Protein AF-A0A518VBF8-F1 (afdb_monomer)

Sequence (154 aa):
MLTQLLTMSLLLQLYGGVIDTTLIAYSEKQAKSQEVHAATEKEHTYKRYDIPLSNDLQKYIYNQAEKYDLSYELMLAIAHTESTFRPDIVSYDGSSVGLFQINTRNTINWLGESVGLDKPNAKNPYHSAKMASWYVNYLKEKYLNEGYKKEAAY

InterPro domains:
  IPR008258 Transglycosylase SLT domain 1 [PF01464] (60-154)
  IPR023346 Lysozyme-like domain superfamily [SSF53955] (44-148)

Structure (mmCIF, N/CA/C/O backbone):
data_AF-A0A518VBF8-F1
#
_entry.id   AF-A0A518VBF8-F1
#
loop_
_atom_site.group_PDB
_atom_site.id
_atom_site.type_symbol
_atom_site.label_atom_id
_atom_site.label_alt_id
_atom_site.label_comp_id
_atom_site.label_asym_id
_atom_site.label_entity_id
_atom_site.label_seq_id
_atom_site.pdbx_PDB_ins_code
_atom_site.Cartn_x
_atom_site.Cartn_y
_atom_site.Cartn_z
_atom_site.occupancy
_atom_site.B_iso_or_equiv
_atom_site.auth_seq_id
_atom_site.auth_comp_id
_atom_site.auth_asym_id
_atom_site.auth_atom_id
_atom_site.pdbx_PDB_model_num
ATOM 1 N N . MET A 1 1 ? -1.246 -40.353 47.344 1.00 58.88 1 MET A N 1
ATOM 2 C CA . MET A 1 1 ? -0.995 -39.312 46.319 1.00 58.88 1 MET A CA 1
ATOM 3 C C . MET A 1 1 ? -0.955 -37.888 46.877 1.00 58.88 1 MET A C 1
ATOM 5 O O . MET A 1 1 ? -0.165 -37.111 46.364 1.00 58.88 1 MET A O 1
ATOM 9 N N . LEU A 1 2 ? -1.701 -37.532 47.937 1.00 44.19 2 LEU A N 1
ATOM 10 C CA . LEU A 1 2 ? -1.591 -36.193 48.553 1.00 44.19 2 LEU A CA 1
ATOM 11 C C . LEU A 1 2 ? -0.236 -35.915 49.236 1.00 44.19 2 LEU A C 1
ATOM 13 O O . LEU A 1 2 ? 0.214 -34.777 49.276 1.00 44.19 2 LEU A O 1
ATOM 17 N N . THR A 1 3 ? 0.451 -36.945 49.725 1.00 38.53 3 THR A N 1
ATOM 18 C CA . THR A 1 3 ? 1.763 -36.815 50.377 1.00 38.53 3 THR A CA 1
ATOM 19 C C . THR A 1 3 ? 2.888 -36.426 49.416 1.00 38.53 3 THR A C 1
ATOM 21 O O . THR A 1 3 ? 3.832 -35.770 49.833 1.00 38.53 3 THR A O 1
ATOM 24 N N . GLN A 1 4 ? 2.769 -36.752 48.126 1.00 47.97 4 GLN A N 1
ATOM 25 C CA . GLN A 1 4 ? 3.812 -36.500 47.123 1.00 47.97 4 GLN A CA 1
ATOM 26 C C . GLN A 1 4 ? 3.782 -35.055 46.584 1.00 47.97 4 GLN A C 1
ATOM 28 O O . GLN A 1 4 ? 4.822 -34.485 46.256 1.00 47.97 4 GLN A O 1
ATOM 33 N N . LEU A 1 5 ? 2.597 -34.433 46.566 1.00 46.31 5 LEU A N 1
ATOM 34 C CA . LEU A 1 5 ? 2.415 -33.013 46.239 1.00 46.31 5 LEU A CA 1
ATOM 35 C C . LEU A 1 5 ? 2.895 -32.093 47.374 1.00 46.31 5 LEU A C 1
ATOM 37 O O . LEU A 1 5 ? 3.534 -31.076 47.112 1.00 46.31 5 LEU A O 1
ATOM 41 N N . LEU A 1 6 ? 2.677 -32.485 48.633 1.00 43.91 6 LEU A N 1
ATOM 42 C CA . LEU A 1 6 ? 3.174 -31.741 49.796 1.00 43.91 6 LEU A CA 1
ATOM 43 C C . LEU A 1 6 ? 4.708 -31.785 49.913 1.00 43.91 6 LEU A C 1
ATOM 45 O O . LEU A 1 6 ? 5.319 -30.769 50.241 1.00 43.91 6 LEU A O 1
ATOM 49 N N . THR A 1 7 ? 5.354 -32.904 49.562 1.00 49.94 7 THR A N 1
ATOM 50 C CA . THR A 1 7 ? 6.828 -32.994 49.560 1.00 49.94 7 THR A CA 1
ATOM 51 C C . THR A 1 7 ? 7.484 -32.165 48.453 1.00 49.94 7 THR A C 1
ATOM 53 O O . THR A 1 7 ? 8.564 -31.621 48.664 1.00 49.94 7 THR A O 1
ATOM 56 N N . MET A 1 8 ? 6.833 -32.012 47.294 1.00 51.66 8 MET A N 1
ATOM 57 C CA . MET A 1 8 ? 7.333 -31.160 46.203 1.00 51.66 8 MET A CA 1
ATOM 58 C C . MET A 1 8 ? 7.205 -29.663 46.518 1.00 51.66 8 MET A C 1
ATOM 60 O O . MET A 1 8 ? 8.072 -28.883 46.133 1.00 51.66 8 MET A O 1
ATOM 64 N N . SER A 1 9 ? 6.177 -29.260 47.274 1.00 53.28 9 SER A N 1
ATOM 65 C CA . SER A 1 9 ? 6.017 -27.864 47.700 1.00 53.28 9 SER A CA 1
ATOM 66 C C . SER A 1 9 ? 7.028 -27.450 48.777 1.00 53.28 9 SER A C 1
ATOM 68 O O . SER A 1 9 ? 7.437 -26.292 48.810 1.00 53.28 9 SER A O 1
ATOM 70 N N . LEU A 1 10 ? 7.464 -28.384 49.631 1.00 43.38 10 LEU A N 1
ATOM 71 C CA . LEU A 1 10 ? 8.474 -28.120 50.663 1.00 43.38 10 LEU A CA 1
ATOM 72 C C . LEU A 1 10 ? 9.900 -28.081 50.081 1.00 43.38 10 LEU A C 1
ATOM 74 O O . LEU A 1 10 ? 10.731 -27.297 50.533 1.00 43.38 10 LEU A O 1
ATOM 78 N N . LEU A 1 11 ? 10.164 -28.867 49.028 1.00 49.16 11 LEU A N 1
ATOM 79 C CA . LEU A 1 11 ? 11.429 -28.819 48.285 1.00 49.16 11 LEU A CA 1
ATOM 80 C C . LEU A 1 11 ? 11.616 -27.493 47.533 1.00 49.16 11 LEU A C 1
ATOM 82 O O . LEU A 1 11 ? 12.739 -27.008 47.460 1.00 49.16 11 LEU A O 1
ATOM 86 N N . LEU A 1 12 ? 10.543 -26.856 47.050 1.00 49.62 12 LEU A N 1
ATOM 87 C CA . LEU A 1 12 ? 10.636 -25.543 46.395 1.00 49.62 12 LEU A CA 1
ATOM 88 C C . LEU A 1 12 ? 10.942 -24.393 47.372 1.00 49.62 12 LEU A C 1
ATOM 90 O O . LEU A 1 12 ? 11.607 -23.431 46.999 1.00 49.62 12 LEU A O 1
AT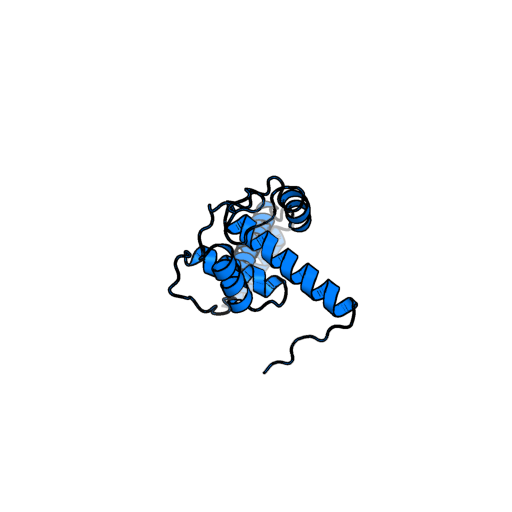OM 94 N N . GLN A 1 13 ? 10.496 -24.488 48.627 1.00 46.91 13 GLN A N 1
ATOM 95 C CA . GLN A 1 13 ? 10.684 -23.425 49.624 1.00 46.91 13 GLN A CA 1
ATOM 96 C C . GLN A 1 13 ? 12.090 -23.409 50.253 1.00 46.91 13 GLN A C 1
ATOM 98 O O . GLN A 1 13 ? 12.496 -22.388 50.804 1.00 46.91 13 GLN A O 1
ATOM 103 N N . LEU A 1 14 ? 12.867 -24.491 50.122 1.00 44.00 14 LEU A N 1
ATOM 104 C CA . LEU A 1 14 ? 14.258 -24.567 50.599 1.00 44.00 14 LEU A CA 1
ATOM 105 C C . LEU A 1 14 ? 15.295 -24.042 49.584 1.00 44.00 14 LEU A C 1
ATOM 107 O O . LEU A 1 14 ? 16.442 -23.813 49.956 1.00 44.00 14 LEU A O 1
ATOM 111 N N . TYR A 1 15 ? 14.891 -23.767 48.338 1.00 52.22 15 TYR A N 1
ATOM 112 C CA . TYR A 1 15 ? 15.711 -23.096 47.314 1.00 52.22 15 TYR A CA 1
ATOM 113 C C . TYR A 1 15 ? 15.411 -21.590 47.203 1.00 52.22 15 TYR A C 1
ATOM 115 O O . TYR A 1 15 ? 15.646 -20.970 46.166 1.00 52.22 15 TYR A O 1
ATOM 123 N N . GLY A 1 16 ? 14.913 -20.970 48.278 1.00 50.03 16 GLY A N 1
ATOM 124 C CA . GLY A 1 16 ? 14.566 -19.544 48.357 1.00 50.03 16 GLY A CA 1
ATOM 125 C C . GLY A 1 16 ? 15.742 -18.554 48.288 1.00 50.03 16 GLY A C 1
ATOM 126 O O . GLY A 1 16 ? 15.669 -17.499 48.907 1.00 50.03 16 GLY A O 1
ATOM 127 N N . GLY A 1 17 ? 16.827 -18.877 47.576 1.00 53.78 17 GLY A N 1
ATOM 128 C CA . GLY A 1 17 ? 18.029 -18.039 47.477 1.00 53.78 17 GLY A CA 1
ATOM 129 C C . GLY A 1 17 ? 18.585 -17.828 46.068 1.00 53.78 17 GLY A C 1
ATOM 130 O O . GLY A 1 17 ? 19.381 -16.917 45.880 1.00 53.78 17 GLY A O 1
ATOM 131 N N . VAL A 1 18 ? 18.174 -18.617 45.071 1.00 52.09 18 VAL A N 1
ATOM 132 C CA . VAL A 1 18 ? 18.576 -18.417 43.669 1.00 52.09 18 VAL A CA 1
ATOM 133 C C . VAL A 1 18 ? 17.428 -18.898 42.786 1.00 52.09 18 VAL A C 1
ATOM 135 O O . VAL A 1 18 ? 17.448 -20.003 42.254 1.00 52.09 18 VAL A O 1
ATOM 138 N N . ILE A 1 19 ? 16.381 -18.083 42.656 1.00 52.75 19 ILE A N 1
ATOM 139 C CA . ILE A 1 19 ? 15.515 -18.189 41.480 1.00 52.75 19 ILE A CA 1
ATOM 140 C C . ILE A 1 19 ? 16.391 -17.822 40.287 1.00 52.75 19 ILE A C 1
ATOM 142 O O . ILE A 1 19 ? 16.691 -16.656 40.043 1.00 52.75 19 ILE A O 1
ATOM 146 N N . ASP A 1 20 ? 16.907 -18.865 39.647 1.00 59.97 20 ASP A N 1
ATOM 147 C CA . ASP A 1 20 ? 17.823 -18.797 38.525 1.00 59.97 20 ASP A CA 1
ATOM 148 C C . ASP A 1 20 ? 17.190 -17.921 37.437 1.00 59.97 20 ASP A C 1
ATOM 150 O O . ASP A 1 20 ? 16.165 -18.266 36.843 1.00 59.97 20 ASP A O 1
ATOM 154 N N . THR A 1 21 ? 17.768 -16.744 37.211 1.00 58.38 21 THR A N 1
ATOM 155 C CA . THR A 1 21 ? 17.306 -15.776 36.207 1.00 58.38 21 THR A CA 1
ATOM 156 C C . THR A 1 21 ? 17.235 -16.403 34.817 1.00 58.38 21 THR A C 1
ATOM 158 O O . THR A 1 21 ? 16.464 -15.949 33.971 1.00 58.38 21 THR A O 1
ATOM 161 N N . THR A 1 22 ? 17.977 -17.491 34.592 1.00 61.88 22 THR A N 1
ATOM 162 C CA . THR A 1 22 ? 17.916 -18.277 33.364 1.00 61.88 22 THR A CA 1
ATOM 163 C C . THR A 1 22 ? 16.609 -19.058 33.223 1.00 61.88 22 THR A C 1
ATOM 165 O O . THR A 1 22 ? 16.077 -19.116 32.116 1.00 61.88 22 THR A O 1
ATOM 168 N N . LEU A 1 23 ? 16.031 -19.585 34.311 1.00 65.25 23 LEU A N 1
ATOM 169 C CA . LEU A 1 23 ? 14.729 -20.266 34.291 1.00 65.25 23 LEU A CA 1
ATOM 170 C C . LEU A 1 23 ? 13.593 -19.279 34.009 1.00 65.25 23 LEU A C 1
ATOM 172 O O . LEU A 1 23 ? 12.695 -19.588 33.224 1.00 65.25 23 LEU A O 1
ATOM 176 N N . ILE A 1 24 ? 13.666 -18.072 34.582 1.00 70.88 24 ILE A N 1
ATOM 177 C CA . ILE A 1 24 ? 12.702 -16.996 34.310 1.00 70.88 24 ILE A CA 1
ATOM 178 C C . ILE A 1 24 ? 12.805 -16.565 32.843 1.00 70.88 24 ILE A C 1
ATOM 180 O O . ILE A 1 24 ? 11.813 -16.650 32.122 1.00 70.88 24 ILE A O 1
ATOM 184 N N . ALA A 1 25 ? 14.003 -16.230 32.354 1.00 70.69 25 ALA A N 1
ATOM 185 C CA . ALA A 1 25 ? 14.217 -15.841 30.957 1.00 70.69 25 ALA A CA 1
ATOM 186 C C . ALA A 1 25 ? 13.825 -16.949 29.960 1.00 70.69 25 ALA A C 1
ATOM 188 O O . ALA A 1 25 ? 13.323 -16.669 28.869 1.00 70.69 25 ALA A O 1
ATOM 189 N N . TYR A 1 26 ? 14.028 -18.219 30.325 1.00 69.56 26 TYR A N 1
ATOM 190 C CA . TYR A 1 26 ? 13.592 -19.360 29.525 1.00 69.56 26 TYR A CA 1
ATOM 191 C C . TYR A 1 26 ? 12.063 -19.454 29.465 1.00 69.56 26 TYR A C 1
ATOM 193 O O . TYR A 1 26 ? 11.509 -19.608 28.376 1.00 69.56 26 TYR A O 1
ATOM 201 N N . SER A 1 27 ? 11.379 -19.292 30.601 1.00 72.06 27 SER A N 1
ATOM 202 C CA . SER A 1 27 ? 9.913 -19.282 30.661 1.00 72.06 27 SER A CA 1
ATOM 203 C C . SER A 1 27 ? 9.301 -18.093 29.912 1.00 72.06 27 SER A C 1
ATOM 205 O O . SER A 1 27 ? 8.338 -18.278 29.177 1.00 72.06 27 SER A O 1
ATOM 207 N N . GLU A 1 28 ? 9.907 -16.905 29.983 1.00 78.06 28 GLU A N 1
ATOM 208 C CA . GLU A 1 28 ? 9.484 -15.718 29.229 1.00 78.06 28 GLU A CA 1
ATOM 209 C C . GLU A 1 28 ? 9.693 -15.901 27.726 1.00 78.06 28 GLU A C 1
ATOM 211 O O . GLU A 1 28 ? 8.841 -15.526 26.920 1.00 78.06 28 GLU A O 1
ATOM 216 N N . LYS A 1 29 ? 10.805 -16.526 27.322 1.00 75.31 29 LYS A N 1
ATOM 217 C CA . LYS A 1 29 ? 11.064 -16.867 25.919 1.00 75.31 29 LYS A CA 1
ATOM 218 C C . LYS A 1 29 ? 10.040 -17.874 25.390 1.00 75.31 29 LYS A C 1
ATOM 220 O O . LYS A 1 29 ? 9.621 -17.738 24.242 1.00 75.31 29 LYS A O 1
ATOM 225 N N . GLN A 1 30 ? 9.628 -18.844 26.209 1.00 69.94 30 GLN A N 1
ATOM 226 C CA . GLN A 1 30 ? 8.574 -19.800 25.857 1.00 69.94 30 GLN A CA 1
ATOM 227 C C . GLN A 1 30 ? 7.184 -19.159 25.834 1.00 69.94 30 GLN A C 1
ATOM 229 O O . GLN A 1 30 ? 6.449 -19.377 24.877 1.00 69.94 30 GLN A O 1
ATOM 234 N N . ALA A 1 31 ? 6.848 -18.313 26.808 1.00 72.31 31 ALA A N 1
ATOM 235 C CA . ALA A 1 31 ? 5.594 -17.563 26.824 1.00 72.31 31 ALA A CA 1
ATOM 236 C C . ALA A 1 31 ? 5.501 -16.636 25.606 1.00 72.31 31 ALA A C 1
ATOM 238 O O . ALA A 1 31 ? 4.498 -16.646 24.904 1.00 72.31 31 ALA A O 1
ATOM 239 N N . LYS A 1 32 ? 6.588 -15.938 25.256 1.00 71.50 32 LYS A N 1
ATOM 240 C CA . LYS A 1 32 ? 6.667 -15.114 24.044 1.00 71.50 32 LYS A CA 1
ATOM 241 C C . LYS A 1 32 ? 6.585 -15.949 22.768 1.00 71.50 32 LYS A C 1
ATOM 243 O O . LYS A 1 32 ? 5.949 -15.518 21.815 1.00 71.50 32 LYS A O 1
ATOM 248 N N . SER A 1 33 ? 7.189 -17.141 22.713 1.00 68.06 33 SER A N 1
ATOM 249 C CA . SER A 1 33 ? 7.048 -18.014 21.540 1.00 68.06 33 SER A CA 1
ATOM 250 C C . SER A 1 33 ? 5.640 -18.598 21.421 1.00 68.06 33 SER A C 1
ATOM 252 O O . SER A 1 33 ? 5.153 -18.767 20.309 1.00 68.06 33 SER A O 1
ATOM 254 N N . GLN A 1 34 ? 4.980 -18.884 22.546 1.00 59.56 34 GLN A N 1
ATOM 255 C CA . GLN A 1 34 ? 3.594 -19.350 22.604 1.00 59.56 34 GLN A CA 1
ATOM 256 C C . GLN A 1 34 ? 2.599 -18.235 22.273 1.00 59.56 34 GLN A C 1
ATOM 258 O O . GLN A 1 34 ? 1.669 -18.486 21.520 1.00 59.56 34 GLN A O 1
ATOM 263 N N . GLU A 1 35 ? 2.812 -17.003 22.737 1.00 60.84 35 GLU A N 1
ATOM 264 C CA . GLU A 1 35 ? 2.026 -15.831 22.335 1.00 60.84 35 GLU A CA 1
ATOM 265 C C . GLU A 1 35 ? 2.206 -15.524 20.850 1.00 60.84 35 GLU A C 1
ATOM 267 O O . GLU A 1 35 ? 1.228 -15.252 20.162 1.00 60.84 35 GLU A O 1
ATOM 272 N N . VAL A 1 36 ? 3.431 -15.628 20.324 1.00 57.91 36 VAL A N 1
ATOM 273 C CA . VAL A 1 36 ? 3.687 -15.497 18.884 1.00 57.91 36 VAL A CA 1
ATOM 274 C C . VAL A 1 36 ? 2.968 -16.606 18.116 1.00 57.91 36 VAL A C 1
ATOM 276 O O . VAL A 1 36 ? 2.297 -16.303 17.135 1.00 57.91 36 VAL A O 1
ATOM 279 N N . HIS A 1 37 ? 3.015 -17.861 18.570 1.00 53.25 37 HIS A N 1
ATOM 280 C CA . HIS A 1 37 ? 2.274 -18.961 17.943 1.00 53.25 37 HIS A CA 1
ATOM 281 C C . HIS A 1 37 ? 0.751 -18.758 17.997 1.00 53.25 37 HIS A C 1
ATOM 283 O O . HIS A 1 37 ? 0.099 -18.848 16.961 1.00 53.25 37 HIS A O 1
ATOM 289 N N . ALA A 1 38 ? 0.191 -18.407 19.155 1.00 51.12 38 ALA A N 1
ATOM 290 C CA . ALA A 1 38 ? -1.244 -18.187 19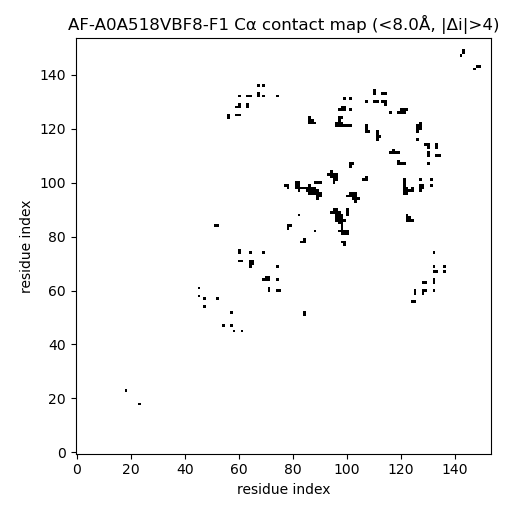.335 1.00 51.12 38 ALA A CA 1
ATOM 291 C C . ALA A 1 38 ? -1.751 -16.938 18.588 1.00 51.12 38 ALA A C 1
ATOM 293 O O . ALA A 1 38 ? -2.859 -16.936 18.056 1.00 51.12 38 ALA A O 1
ATOM 294 N N . ALA A 1 39 ? -0.935 -15.884 18.476 1.00 54.69 39 ALA A N 1
ATOM 295 C CA . ALA A 1 39 ? -1.234 -14.721 17.639 1.00 54.69 39 ALA A CA 1
ATOM 296 C C . ALA A 1 39 ? -1.149 -15.045 16.137 1.00 54.69 39 ALA A C 1
ATOM 298 O O . ALA A 1 39 ? -1.857 -14.432 15.343 1.00 54.69 39 ALA A O 1
ATOM 299 N N . THR A 1 40 ? -0.331 -16.031 15.749 1.00 53.72 40 THR A N 1
ATOM 300 C CA . THR A 1 40 ? -0.268 -16.549 14.370 1.00 53.72 40 THR A CA 1
ATOM 301 C C . THR A 1 40 ? -1.504 -17.393 14.021 1.00 53.72 40 THR A C 1
ATOM 303 O O . THR A 1 40 ? -1.847 -17.519 12.848 1.00 53.72 40 THR A O 1
ATOM 306 N N . GLU A 1 41 ? -2.197 -17.934 15.029 1.00 49.09 41 GLU A N 1
ATOM 307 C CA . GLU A 1 41 ? -3.311 -18.880 14.884 1.00 49.09 41 GLU A CA 1
ATOM 308 C C . GLU A 1 41 ? -4.707 -18.230 14.904 1.00 49.09 41 GLU A C 1
ATOM 310 O O . GLU A 1 41 ? -5.695 -18.888 14.580 1.00 49.09 41 GLU A O 1
ATOM 315 N N . LYS A 1 42 ? -4.822 -16.915 15.152 1.00 45.09 42 LYS A N 1
ATOM 316 C CA . LYS A 1 42 ? -6.008 -16.159 14.703 1.00 45.09 42 LYS A CA 1
ATOM 317 C C . LYS A 1 42 ? -5.953 -15.980 13.182 1.00 45.09 42 LYS A C 1
ATOM 319 O O . LYS A 1 42 ? -5.879 -14.867 12.669 1.00 45.09 42 LYS A O 1
ATOM 324 N N . GLU A 1 43 ? -5.972 -17.090 12.448 1.00 52.09 43 GLU A N 1
ATOM 325 C CA . GLU A 1 43 ? -6.222 -17.087 11.015 1.00 52.09 43 GLU A CA 1
ATOM 326 C C . GLU A 1 43 ? -7.685 -16.702 10.803 1.00 52.09 43 GLU A C 1
ATOM 328 O O . GLU A 1 43 ? -8.595 -17.530 10.819 1.00 52.09 43 GLU A O 1
ATOM 333 N N . HIS A 1 44 ? -7.928 -15.412 10.579 1.00 53.62 44 HIS A N 1
ATOM 334 C CA . HIS A 1 44 ? -9.029 -15.054 9.706 1.00 53.62 44 HIS A CA 1
ATOM 335 C C . HIS A 1 44 ? -8.747 -15.753 8.370 1.00 53.62 44 HIS A C 1
ATOM 337 O O . HIS A 1 44 ? -7.697 -15.548 7.754 1.00 53.62 44 HIS A O 1
ATOM 343 N N . THR A 1 45 ? -9.633 -16.662 7.970 1.00 72.62 45 THR A N 1
ATOM 344 C CA . THR A 1 45 ? -9.533 -17.390 6.706 1.00 72.62 45 THR A CA 1
ATOM 345 C C . THR A 1 45 ? -9.710 -16.393 5.565 1.00 72.62 45 THR A C 1
ATOM 347 O O . THR A 1 45 ? -10.826 -16.157 5.106 1.00 72.62 45 THR A O 1
ATOM 350 N N . TYR A 1 46 ? -8.627 -15.746 5.143 1.00 85.88 46 TYR A N 1
ATOM 351 C CA . TYR A 1 46 ? -8.673 -14.825 4.018 1.00 85.88 46 TYR A CA 1
ATOM 352 C C . TYR A 1 46 ? -8.868 -15.607 2.718 1.00 85.88 46 TYR A C 1
ATOM 354 O O . TYR A 1 46 ? -8.322 -16.701 2.525 1.00 85.88 46 TYR A O 1
ATOM 362 N N . LYS A 1 47 ? -9.679 -15.054 1.817 1.00 92.88 47 LYS A N 1
ATOM 363 C CA . LYS A 1 47 ? -9.948 -15.668 0.519 1.00 92.88 47 LYS A CA 1
ATOM 364 C C . LYS A 1 47 ? -8.698 -15.596 -0.352 1.00 92.88 47 LYS A C 1
ATOM 366 O O . LYS A 1 47 ? -8.095 -14.540 -0.483 1.00 92.88 47 LYS A O 1
ATOM 371 N N . ARG A 1 48 ? -8.330 -16.710 -0.980 1.00 94.94 48 ARG A N 1
ATOM 372 C CA . ARG A 1 48 ? -7.281 -16.741 -2.006 1.00 94.94 48 ARG A CA 1
ATOM 373 C C . ARG A 1 48 ? -7.908 -16.633 -3.384 1.00 94.94 48 ARG A C 1
ATOM 375 O O . ARG A 1 48 ? -8.987 -17.178 -3.619 1.00 94.94 48 ARG A O 1
ATOM 382 N N . TYR A 1 49 ? -7.208 -15.961 -4.283 1.00 96.44 49 TYR A N 1
ATOM 383 C CA . TYR A 1 49 ? -7.624 -15.775 -5.663 1.00 96.44 49 TYR A CA 1
ATOM 384 C C . TYR A 1 49 ? -6.625 -16.439 -6.612 1.00 96.44 49 TYR A C 1
ATOM 386 O O . TYR A 1 49 ? -5.417 -16.446 -6.362 1.00 96.44 49 TYR A O 1
ATOM 394 N N . ASP A 1 50 ? -7.140 -16.984 -7.713 1.00 97.31 50 ASP A N 1
ATOM 395 C CA . ASP A 1 50 ? -6.326 -17.477 -8.824 1.00 97.31 50 ASP A CA 1
ATOM 396 C C . ASP A 1 50 ? -5.885 -16.289 -9.693 1.00 97.31 50 ASP A C 1
ATOM 398 O O . ASP A 1 50 ? -6.532 -15.913 -10.669 1.00 97.31 50 ASP A O 1
ATOM 402 N N . ILE A 1 51 ? -4.837 -15.608 -9.232 1.00 97.06 51 ILE A N 1
ATOM 403 C CA . ILE A 1 51 ? -4.246 -14.411 -9.839 1.00 97.06 51 ILE A CA 1
ATOM 404 C C . ILE A 1 51 ? -2.719 -14.550 -9.836 1.00 97.06 51 ILE A C 1
ATOM 406 O O . ILE A 1 51 ? -2.182 -15.297 -9.014 1.00 97.06 51 ILE A O 1
ATOM 410 N N . PRO A 1 52 ? -1.981 -13.817 -10.691 1.00 97.50 52 PRO A N 1
ATOM 411 C CA . PRO A 1 52 ? -0.520 -13.919 -10.790 1.00 97.50 52 PRO A CA 1
ATOM 412 C C . PRO A 1 52 ? 0.231 -13.242 -9.619 1.00 97.50 52 PRO A C 1
ATOM 414 O O . PRO A 1 52 ? 1.237 -12.566 -9.814 1.00 97.50 52 PRO A O 1
ATOM 417 N N . LEU A 1 53 ? -0.241 -13.436 -8.386 1.00 97.50 53 LEU A N 1
ATOM 418 C CA . LEU A 1 53 ? 0.430 -13.076 -7.138 1.00 97.50 53 LEU A CA 1
ATOM 419 C C . LEU A 1 53 ? 0.620 -14.337 -6.293 1.00 97.50 53 LEU A C 1
ATOM 421 O O . LEU A 1 53 ? -0.293 -15.157 -6.186 1.00 97.50 53 LEU A O 1
ATOM 425 N N . SER A 1 54 ? 1.772 -14.474 -5.632 1.00 97.38 54 SER A N 1
ATOM 426 C CA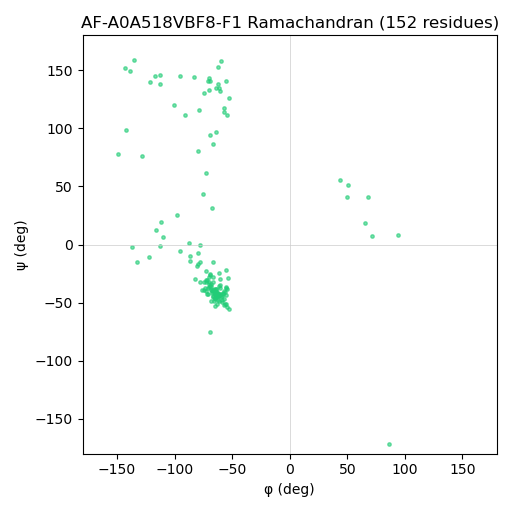 . SER A 1 54 ? 1.995 -15.592 -4.710 1.00 97.38 54 SER A CA 1
ATOM 427 C C . SER A 1 54 ? 1.005 -15.563 -3.540 1.00 97.38 54 SER A C 1
ATOM 429 O O . SER A 1 54 ? 0.564 -14.495 -3.113 1.00 97.38 54 SER A O 1
ATOM 431 N N . ASN A 1 55 ? 0.700 -16.734 -2.971 1.00 96.00 55 ASN A N 1
ATOM 432 C CA . ASN A 1 55 ? -0.170 -16.840 -1.794 1.00 96.00 55 ASN A CA 1
ATOM 433 C C . ASN A 1 55 ? 0.336 -15.990 -0.616 1.00 96.00 55 ASN A C 1
ATOM 435 O O . ASN A 1 55 ? -0.462 -15.379 0.089 1.00 96.00 55 ASN A O 1
ATOM 439 N N . ASP A 1 56 ? 1.654 -15.900 -0.425 1.00 97.06 56 ASP A N 1
ATOM 440 C CA . ASP A 1 56 ? 2.244 -15.090 0.645 1.00 97.06 56 ASP A CA 1
ATOM 441 C C . ASP A 1 56 ? 2.032 -13.594 0.414 1.00 97.06 56 ASP A C 1
ATOM 443 O O . ASP A 1 56 ? 1.708 -12.858 1.346 1.00 97.06 56 ASP A O 1
ATOM 447 N N . LEU A 1 57 ? 2.156 -13.139 -0.834 1.00 98.06 57 LEU A N 1
ATOM 448 C CA . LEU A 1 57 ? 1.905 -11.746 -1.180 1.00 98.06 57 LEU A CA 1
ATOM 449 C C . LEU A 1 57 ? 0.410 -11.414 -1.099 1.00 98.06 57 LEU A C 1
ATOM 451 O O . LEU A 1 57 ? 0.0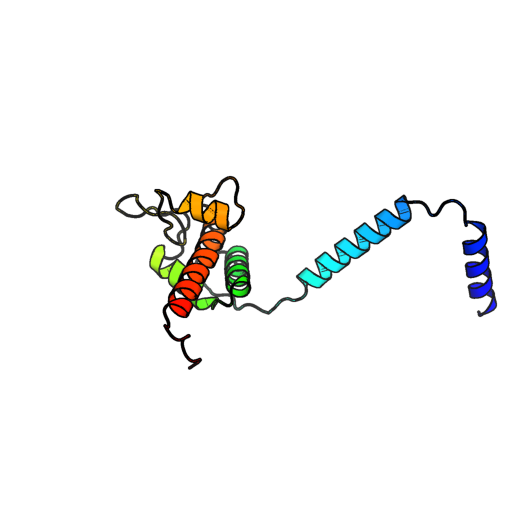54 -10.347 -0.605 1.00 98.06 57 LEU A O 1
ATOM 455 N N . GLN A 1 58 ? -0.466 -12.337 -1.500 1.00 98.38 58 GLN A N 1
ATOM 456 C CA . GLN A 1 58 ? -1.912 -12.222 -1.297 1.00 98.38 58 GLN A CA 1
ATOM 457 C C . GLN A 1 58 ? -2.259 -12.097 0.196 1.00 98.38 58 GLN A C 1
ATOM 459 O O . GLN A 1 58 ? -2.934 -11.140 0.575 1.00 98.38 58 GLN A O 1
ATOM 464 N N . LYS A 1 59 ? -1.724 -12.985 1.052 1.00 97.50 59 LYS A N 1
ATOM 465 C CA . LYS A 1 59 ? -1.873 -12.917 2.520 1.00 97.50 59 LYS A CA 1
ATOM 466 C C . LYS A 1 59 ? -1.345 -11.600 3.076 1.00 97.50 59 LYS A C 1
ATOM 468 O O . LYS A 1 59 ? -1.952 -11.006 3.960 1.00 97.50 59 LYS A O 1
ATOM 473 N N . TYR A 1 60 ? -0.210 -11.132 2.565 1.00 98.31 60 TYR A N 1
ATOM 474 C CA . TYR A 1 60 ? 0.382 -9.879 3.007 1.00 98.31 60 TYR A CA 1
ATOM 475 C C . TYR A 1 60 ? -0.501 -8.677 2.670 1.00 98.31 60 TYR A C 1
ATOM 477 O O . TYR A 1 60 ? -0.733 -7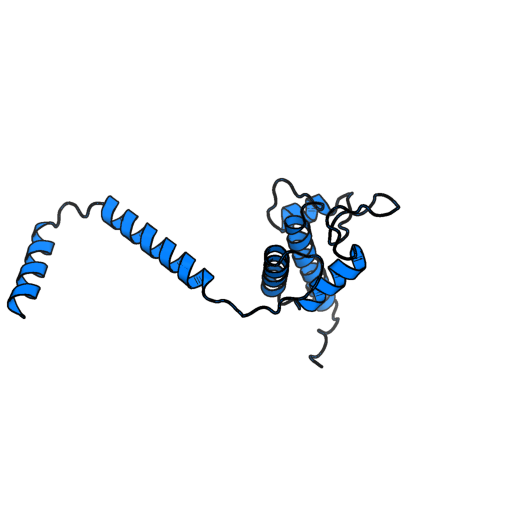.847 3.544 1.00 98.31 60 TYR A O 1
ATOM 485 N N . ILE A 1 61 ? -1.014 -8.594 1.439 1.00 98.38 61 ILE A N 1
ATOM 486 C CA . ILE A 1 61 ? -1.934 -7.528 1.015 1.00 98.38 61 ILE A CA 1
ATOM 487 C C . ILE A 1 61 ? -3.211 -7.566 1.857 1.00 98.38 61 ILE A C 1
ATOM 489 O O . ILE A 1 61 ? -3.631 -6.520 2.341 1.00 98.38 61 ILE A O 1
ATOM 493 N N . TYR A 1 62 ? -3.774 -8.755 2.095 1.00 98.06 62 TYR A N 1
ATOM 494 C CA . TYR A 1 62 ? -4.910 -8.941 2.999 1.00 98.06 62 TYR A CA 1
ATOM 495 C C . TYR A 1 62 ? -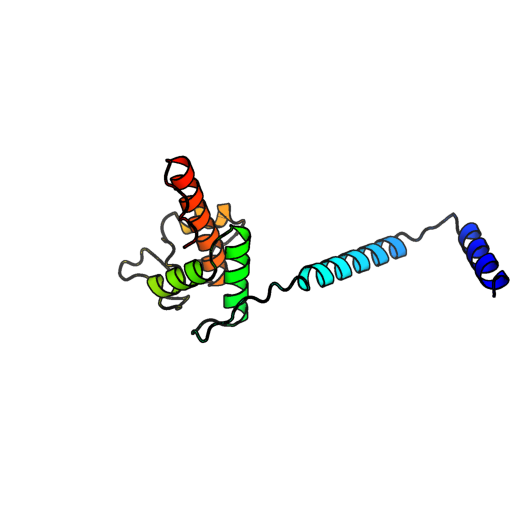4.619 -8.366 4.393 1.00 98.06 62 TYR A C 1
ATOM 497 O O . TYR A 1 62 ? -5.328 -7.481 4.859 1.00 98.06 62 TYR A O 1
ATOM 505 N N . ASN A 1 63 ? -3.510 -8.771 5.018 1.00 97.62 63 ASN A N 1
ATOM 506 C CA . ASN A 1 63 ? -3.130 -8.283 6.346 1.00 97.62 63 ASN A CA 1
ATOM 507 C C . ASN A 1 63 ? -2.899 -6.761 6.382 1.00 97.62 63 ASN A C 1
ATOM 509 O O . ASN A 1 63 ? -3.187 -6.117 7.391 1.00 97.62 63 ASN A O 1
ATOM 513 N N . GLN A 1 64 ? -2.346 -6.170 5.313 1.00 98.19 64 GLN A N 1
ATOM 514 C CA . GLN A 1 64 ? -2.197 -4.714 5.232 1.00 98.19 64 GLN A CA 1
ATOM 515 C C . GLN A 1 64 ? -3.547 -4.006 5.075 1.00 98.19 64 GLN A C 1
ATOM 517 O O . GLN A 1 64 ? -3.711 -2.930 5.643 1.00 98.19 64 GLN A O 1
ATOM 522 N N . ALA A 1 65 ? -4.503 -4.590 4.350 1.00 97.12 65 ALA A N 1
ATOM 523 C CA . ALA A 1 65 ? -5.851 -4.046 4.212 1.00 97.12 65 ALA A CA 1
ATOM 524 C C . ALA A 1 65 ? -6.605 -4.074 5.554 1.00 97.12 65 ALA A C 1
ATOM 526 O O . ALA A 1 65 ? -7.099 -3.039 6.003 1.00 97.12 65 ALA A O 1
ATOM 527 N N . GLU A 1 66 ? -6.579 -5.217 6.249 1.00 96.25 66 GLU A N 1
ATOM 528 C CA . GLU A 1 66 ? -7.192 -5.403 7.575 1.00 96.25 66 GLU A CA 1
ATOM 529 C C . GLU A 1 66 ? -6.676 -4.387 8.598 1.00 96.25 66 GLU A C 1
ATOM 531 O O . GLU A 1 66 ? -7.450 -3.809 9.359 1.00 96.25 66 GLU A O 1
ATOM 536 N N . LYS A 1 67 ? -5.365 -4.099 8.581 1.00 96.75 67 LYS A N 1
ATOM 537 C CA . LYS A 1 67 ? -4.736 -3.107 9.471 1.00 96.75 67 LYS A CA 1
ATOM 538 C C . LYS A 1 67 ? -5.410 -1.730 9.406 1.00 96.75 67 LYS A C 1
ATOM 540 O O . LYS A 1 67 ? -5.341 -0.978 10.378 1.00 96.75 67 LYS A O 1
ATOM 545 N N . TYR A 1 68 ? -6.007 -1.386 8.270 1.00 96.00 68 TYR A N 1
ATOM 546 C CA . TYR A 1 68 ? -6.575 -0.071 8.003 1.00 96.00 68 TYR A CA 1
ATOM 547 C C . TYR A 1 68 ? -8.096 -0.084 7.794 1.00 96.00 68 TYR A C 1
ATOM 549 O O . TYR A 1 68 ? -8.629 0.927 7.342 1.00 96.00 68 TYR A O 1
ATOM 557 N N . ASP A 1 69 ? -8.807 -1.176 8.106 1.00 94.62 69 ASP A N 1
ATOM 558 C CA . ASP A 1 69 ? -10.242 -1.331 7.780 1.00 94.62 69 ASP A CA 1
ATOM 559 C C . ASP A 1 69 ? -10.507 -1.020 6.292 1.00 94.62 69 ASP A C 1
ATOM 561 O O . ASP A 1 69 ? -11.301 -0.142 5.934 1.00 94.62 69 ASP A O 1
ATOM 565 N N . LEU A 1 70 ? -9.726 -1.654 5.413 1.00 95.19 70 LEU A N 1
ATOM 566 C CA . LEU A 1 70 ? -9.880 -1.595 3.960 1.00 95.19 70 LEU A CA 1
ATOM 567 C C . LEU A 1 70 ? -10.310 -2.966 3.439 1.00 95.19 70 LEU A C 1
ATOM 569 O O . LEU A 1 70 ? -9.854 -3.995 3.930 1.00 95.19 70 LEU A O 1
ATOM 573 N N . SER A 1 71 ? -11.133 -2.983 2.389 1.00 95.62 71 SER A N 1
ATOM 574 C CA . SER A 1 71 ? -11.452 -4.230 1.688 1.00 95.62 71 SER A CA 1
ATOM 575 C C . SER A 1 71 ? -10.193 -4.815 1.040 1.00 95.62 71 SER A C 1
ATOM 577 O O . SER A 1 71 ? -9.428 -4.119 0.365 1.00 95.62 71 SER A O 1
ATOM 579 N N . TYR A 1 72 ? -10.002 -6.121 1.204 1.00 97.12 72 TYR A N 1
ATOM 580 C CA . TYR A 1 72 ? -8.948 -6.851 0.512 1.00 97.12 72 TYR A CA 1
ATOM 581 C C . TYR A 1 72 ? -9.127 -6.804 -1.011 1.00 97.12 72 TYR A C 1
ATOM 583 O O . TYR A 1 72 ? -8.178 -6.527 -1.746 1.00 97.12 72 TYR A O 1
ATOM 591 N N . GLU A 1 73 ? -10.356 -6.995 -1.485 1.00 97.00 73 GLU A N 1
ATOM 592 C CA . GLU A 1 73 ? -10.732 -6.907 -2.895 1.00 97.00 73 GLU A CA 1
ATOM 593 C C . GLU A 1 73 ? -10.460 -5.519 -3.474 1.00 97.00 73 GLU A C 1
ATOM 595 O O . GLU A 1 73 ? -9.992 -5.429 -4.607 1.00 97.00 73 GLU A O 1
ATOM 600 N N . LEU A 1 74 ? -10.672 -4.447 -2.702 1.00 97.31 74 LEU A N 1
ATOM 601 C CA . LEU A 1 74 ? -10.297 -3.091 -3.114 1.00 97.31 74 LEU A CA 1
ATOM 602 C C . LEU A 1 74 ? -8.792 -2.997 -3.393 1.00 97.31 74 LEU A C 1
ATOM 604 O O . LEU A 1 74 ? -8.384 -2.507 -4.445 1.00 97.31 74 LEU A O 1
ATOM 608 N N . MET A 1 75 ? -7.953 -3.506 -2.487 1.00 98.50 75 MET A N 1
ATOM 609 C CA . MET A 1 75 ? -6.501 -3.485 -2.684 1.00 98.50 75 MET A CA 1
ATOM 610 C C . MET A 1 75 ? -6.070 -4.327 -3.892 1.00 98.50 75 MET A C 1
ATOM 612 O O . MET A 1 75 ? -5.190 -3.908 -4.647 1.00 98.50 75 MET A O 1
ATOM 616 N N . LEU A 1 76 ? -6.701 -5.483 -4.123 1.00 98.44 76 LEU A N 1
ATOM 617 C CA . LEU A 1 76 ? -6.458 -6.284 -5.328 1.00 98.44 76 LEU A CA 1
ATOM 618 C C . LEU A 1 76 ? -6.898 -5.560 -6.606 1.00 98.44 76 LEU A C 1
ATOM 620 O O . LEU A 1 76 ? -6.177 -5.601 -7.602 1.00 98.44 76 LEU A O 1
ATOM 624 N N . ALA A 1 77 ? -8.045 -4.879 -6.582 1.00 98.56 77 ALA A N 1
ATOM 625 C CA . ALA A 1 77 ? -8.558 -4.120 -7.718 1.00 98.56 77 ALA A CA 1
ATOM 626 C C . ALA A 1 77 ? -7.623 -2.964 -8.096 1.00 98.56 77 ALA A C 1
ATOM 628 O O . ALA A 1 77 ? -7.338 -2.771 -9.280 1.00 98.56 77 ALA A O 1
ATOM 629 N N . ILE A 1 78 ? -7.081 -2.245 -7.106 1.00 98.56 78 ILE A N 1
ATOM 630 C CA . ILE A 1 78 ? -6.071 -1.205 -7.337 1.00 98.56 78 ILE A CA 1
ATOM 631 C C . ILE A 1 78 ? -4.806 -1.832 -7.938 1.00 98.56 78 ILE A C 1
ATOM 633 O O . ILE A 1 78 ? -4.369 -1.405 -9.000 1.00 98.56 78 ILE A O 1
ATOM 637 N N . ALA A 1 79 ? -4.252 -2.891 -7.335 1.00 98.69 79 ALA A N 1
ATOM 638 C CA . ALA A 1 79 ? -3.049 -3.554 -7.858 1.00 98.69 79 ALA A CA 1
ATOM 639 C C . ALA A 1 79 ? -3.220 -4.054 -9.307 1.00 98.69 79 ALA A C 1
ATOM 641 O O . ALA A 1 79 ? -2.308 -3.937 -10.131 1.00 98.69 79 ALA A O 1
ATOM 642 N N . HIS A 1 80 ? -4.393 -4.602 -9.633 1.00 98.69 80 HIS A N 1
ATOM 643 C CA . HIS A 1 80 ? -4.726 -5.024 -10.990 1.00 98.69 80 HIS A CA 1
ATOM 644 C C . HIS A 1 80 ? -4.787 -3.836 -11.955 1.00 98.69 80 HIS A C 1
ATOM 646 O O . HIS A 1 80 ? -4.217 -3.903 -13.044 1.00 98.69 80 HIS A O 1
ATOM 652 N N . THR A 1 81 ? -5.455 -2.754 -11.555 1.00 98.44 81 THR A N 1
ATOM 653 C CA . THR A 1 81 ? -5.621 -1.547 -12.376 1.00 98.44 81 THR A CA 1
ATOM 654 C C . THR A 1 81 ? -4.280 -0.878 -12.660 1.00 98.44 81 THR A C 1
ATOM 656 O O . THR A 1 81 ? -4.007 -0.511 -13.797 1.00 98.44 81 THR A O 1
ATOM 659 N N . GLU A 1 82 ? -3.421 -0.785 -11.647 1.00 98.06 82 GLU A N 1
ATOM 660 C CA . GLU A 1 82 ? -2.146 -0.074 -11.735 1.00 98.06 82 GLU A CA 1
ATOM 661 C C . GLU A 1 82 ? -1.078 -0.851 -12.514 1.00 98.06 82 GLU A C 1
ATOM 663 O O . GLU A 1 82 ? -0.301 -0.276 -13.274 1.00 98.06 82 GLU A O 1
ATOM 668 N N . SER A 1 83 ? -1.003 -2.173 -12.342 1.00 98.25 83 SER A N 1
ATOM 669 C CA . SER A 1 83 ? 0.126 -2.947 -12.880 1.00 98.25 83 SER A CA 1
ATOM 670 C C . SER A 1 83 ? -0.251 -4.261 -13.548 1.00 98.25 83 SER A C 1
ATOM 672 O O . SER A 1 83 ? 0.633 -4.966 -14.039 1.00 98.25 83 SER A O 1
ATOM 674 N N . THR A 1 84 ? -1.534 -4.630 -13.554 1.00 98.12 84 THR A N 1
ATOM 675 C CA . THR A 1 84 ? -1.977 -5.997 -13.869 1.00 98.12 84 THR A CA 1
ATOM 676 C C . THR A 1 84 ? -1.181 -7.023 -13.050 1.00 98.12 84 THR A C 1
ATOM 678 O O . THR A 1 84 ? -0.729 -8.039 -13.577 1.00 98.12 84 THR A O 1
ATOM 681 N N . PHE A 1 85 ? -0.950 -6.706 -11.769 1.00 98.44 85 PHE A N 1
ATOM 682 C CA . PHE A 1 85 ? -0.179 -7.507 -10.814 1.00 98.44 85 PHE A CA 1
ATOM 683 C C . PHE A 1 85 ? 1.325 -7.674 -11.112 1.00 98.44 85 PHE A C 1
ATOM 685 O O . PHE A 1 85 ? 1.963 -8.567 -10.555 1.00 98.44 85 PHE A O 1
ATOM 692 N N . ARG A 1 86 ? 1.929 -6.821 -11.949 1.00 98.06 86 ARG A N 1
ATOM 693 C CA . ARG A 1 86 ? 3.375 -6.862 -12.242 1.00 98.06 86 ARG A CA 1
ATOM 694 C C . ARG A 1 86 ? 4.159 -5.958 -11.280 1.00 98.06 86 ARG A C 1
ATOM 696 O O . ARG A 1 86 ? 4.048 -4.737 -11.368 1.00 98.06 86 ARG A O 1
ATOM 703 N N . PRO A 1 87 ? 4.979 -6.502 -10.365 1.00 95.00 87 PRO A N 1
ATOM 704 C CA . PRO A 1 87 ? 5.602 -5.714 -9.303 1.00 95.00 87 PRO A CA 1
ATOM 705 C C . PRO A 1 87 ? 6.832 -4.907 -9.737 1.00 95.00 87 PRO A C 1
ATOM 707 O O . PRO A 1 87 ? 7.340 -4.115 -8.950 1.00 95.00 87 PRO A O 1
ATOM 710 N N . ASP A 1 88 ? 7.327 -5.090 -10.957 1.00 93.94 88 ASP A N 1
ATOM 711 C CA . ASP A 1 88 ? 8.562 -4.496 -11.476 1.00 93.94 88 ASP A CA 1
ATOM 712 C C . ASP A 1 88 ? 8.335 -3.469 -12.599 1.00 93.94 88 ASP A C 1
ATOM 714 O O . ASP A 1 88 ? 9.296 -2.843 -13.062 1.00 93.94 88 ASP A O 1
ATOM 718 N N . ILE A 1 89 ? 7.075 -3.247 -12.994 1.00 96.38 89 ILE A N 1
ATOM 719 C CA . ILE A 1 89 ? 6.715 -2.328 -14.076 1.00 96.38 89 ILE A CA 1
ATOM 720 C C . ILE A 1 89 ? 6.946 -0.861 -13.693 1.00 96.38 89 ILE A C 1
ATOM 722 O O . ILE A 1 89 ? 6.743 -0.436 -12.551 1.00 96.38 89 ILE A O 1
ATOM 726 N N . VAL A 1 90 ? 7.378 -0.087 -14.683 1.00 96.94 90 VAL A N 1
ATOM 727 C CA . VAL A 1 90 ? 7.561 1.365 -14.634 1.00 96.94 90 VAL A CA 1
ATOM 728 C C . VAL A 1 90 ? 6.534 1.988 -15.578 1.00 96.94 90 VAL A C 1
ATOM 730 O O . VAL A 1 90 ? 6.319 1.453 -16.669 1.00 96.94 90 VAL A O 1
ATOM 733 N N . SER A 1 91 ? 5.900 3.088 -15.173 1.00 96.19 91 SER A N 1
ATOM 734 C CA . SER A 1 91 ? 4.967 3.826 -16.029 1.00 96.19 91 SER A CA 1
ATOM 735 C C . SER A 1 91 ? 5.657 4.334 -17.300 1.00 96.19 91 SER A C 1
ATOM 737 O O . SER A 1 91 ? 6.878 4.501 -17.343 1.00 96.19 91 SER A O 1
ATOM 739 N N . TYR A 1 92 ? 4.874 4.610 -18.346 1.00 95.06 92 TYR A N 1
ATOM 740 C CA . TYR A 1 92 ? 5.397 5.074 -19.639 1.00 95.06 92 TYR A CA 1
ATOM 741 C C . TYR A 1 92 ? 6.283 6.328 -19.523 1.00 95.06 92 TYR A C 1
ATOM 743 O O . TYR A 1 92 ? 7.301 6.442 -20.198 1.00 95.06 92 TYR A O 1
ATOM 751 N N . ASP A 1 93 ? 5.908 7.254 -18.643 1.00 95.12 93 ASP A N 1
ATOM 752 C CA . ASP A 1 93 ? 6.622 8.505 -18.380 1.00 95.12 93 ASP A CA 1
ATOM 753 C C . ASP A 1 93 ? 7.722 8.377 -17.305 1.00 95.12 93 ASP A C 1
ATOM 755 O O . ASP A 1 93 ? 8.366 9.367 -16.956 1.00 95.12 93 ASP A O 1
ATOM 759 N N . GLY A 1 94 ? 7.938 7.179 -16.752 1.00 94.50 94 GLY A N 1
ATOM 760 C CA . GLY A 1 94 ? 8.926 6.927 -15.703 1.00 94.50 94 GLY A CA 1
ATOM 761 C C . GLY A 1 94 ? 8.575 7.504 -14.327 1.00 94.50 94 GLY A C 1
ATOM 762 O O . GLY A 1 94 ? 9.413 7.471 -13.421 1.00 94.50 94 GLY A O 1
ATOM 763 N N . SER A 1 95 ? 7.369 8.049 -14.148 1.00 96.19 95 SER A N 1
ATOM 764 C CA . SER A 1 95 ? 6.985 8.758 -12.926 1.00 96.19 95 SER A CA 1
ATOM 765 C C . SER A 1 95 ? 6.437 7.857 -11.821 1.00 96.19 95 SER A C 1
ATOM 767 O O . SER A 1 95 ? 6.412 8.297 -10.675 1.00 96.19 95 SER A O 1
ATOM 769 N N . SER A 1 96 ? 6.076 6.607 -12.116 1.00 97.19 96 SER A N 1
ATOM 770 C CA . SER A 1 96 ? 5.506 5.652 -11.161 1.00 97.19 96 SER A CA 1
ATOM 771 C C . SER A 1 96 ? 6.069 4.245 -11.340 1.00 97.19 96 SER A C 1
ATOM 773 O O . SER A 1 96 ? 6.462 3.847 -12.438 1.00 97.19 96 SER A O 1
ATOM 775 N N . VAL A 1 97 ? 6.146 3.482 -10.245 1.00 97.56 97 VAL A N 1
ATOM 776 C CA . VAL A 1 97 ? 6.741 2.137 -10.259 1.00 97.56 97 VAL A CA 1
ATOM 777 C C . VAL A 1 97 ? 6.029 1.142 -9.349 1.00 97.56 97 VAL A C 1
ATOM 779 O O . VAL A 1 97 ? 5.501 1.479 -8.286 1.00 97.56 97 VAL A O 1
ATOM 782 N N . GLY A 1 98 ? 6.121 -0.124 -9.738 1.00 97.25 98 GLY A N 1
ATOM 783 C CA . GLY A 1 98 ? 5.763 -1.262 -8.913 1.00 97.25 98 GLY A CA 1
ATOM 784 C C . GLY A 1 98 ? 4.297 -1.666 -8.961 1.00 97.25 98 GLY A C 1
ATOM 785 O O . GLY A 1 98 ? 3.513 -1.149 -9.756 1.00 97.25 98 GLY A O 1
ATOM 786 N N . LEU A 1 99 ? 3.944 -2.596 -8.069 1.00 98.38 99 LEU A N 1
ATOM 787 C CA . LEU A 1 99 ? 2.634 -3.259 -8.019 1.00 98.38 99 LEU A CA 1
ATOM 788 C C . LEU A 1 99 ? 1.457 -2.271 -7.918 1.00 98.38 99 LEU A C 1
ATOM 790 O O . LEU A 1 99 ? 0.417 -2.492 -8.530 1.00 98.38 99 LEU A O 1
ATOM 794 N N . PHE A 1 100 ? 1.650 -1.183 -7.171 1.00 98.31 100 PHE A N 1
ATOM 795 C CA . PHE A 1 100 ? 0.667 -0.118 -6.947 1.00 98.31 100 PHE A CA 1
ATOM 796 C C . PHE A 1 100 ? 1.062 1.223 -7.598 1.00 98.31 100 PHE A C 1
ATOM 798 O O . PHE A 1 100 ? 0.588 2.263 -7.158 1.00 98.31 100 PHE A O 1
ATOM 805 N N . GLN A 1 101 ? 1.980 1.211 -8.578 1.00 98.12 101 GLN A N 1
ATOM 806 C CA . GLN A 1 101 ? 2.425 2.398 -9.336 1.00 98.12 101 GLN A CA 1
ATOM 807 C C . GLN A 1 101 ? 2.678 3.645 -8.467 1.00 98.12 101 GLN A C 1
ATOM 809 O O . GLN A 1 101 ? 2.150 4.733 -8.695 1.00 98.12 101 GLN A O 1
ATOM 814 N N . ILE A 1 102 ? 3.541 3.500 -7.461 1.00 97.50 102 ILE A N 1
ATOM 815 C CA . ILE A 1 102 ? 3.858 4.589 -6.534 1.00 97.50 102 ILE A CA 1
ATOM 816 C C . ILE A 1 102 ? 4.756 5.606 -7.237 1.00 97.50 102 ILE A C 1
ATOM 818 O O . ILE A 1 102 ? 5.788 5.238 -7.805 1.00 97.50 102 ILE A O 1
ATOM 822 N N . ASN A 1 103 ? 4.385 6.886 -7.146 1.00 95.75 103 ASN A N 1
ATOM 823 C CA . ASN A 1 103 ? 5.133 7.970 -7.770 1.00 95.75 103 ASN A CA 1
ATOM 824 C C . ASN A 1 103 ? 6.577 8.072 -7.235 1.00 95.75 103 ASN A C 1
ATOM 826 O O . ASN A 1 103 ? 6.813 8.089 -6.026 1.00 95.75 103 ASN A O 1
ATOM 830 N N . THR A 1 104 ? 7.549 8.184 -8.137 1.00 91.88 104 THR A N 1
ATOM 831 C CA . THR A 1 104 ? 8.986 8.086 -7.845 1.00 91.88 104 THR A CA 1
ATOM 832 C C . THR A 1 104 ? 9.609 9.351 -7.277 1.00 91.88 104 THR A C 1
ATOM 834 O O . THR A 1 104 ? 10.689 9.263 -6.701 1.00 91.88 104 THR A O 1
ATOM 837 N N . ARG A 1 105 ? 8.971 10.521 -7.425 1.00 85.88 105 ARG A N 1
ATOM 838 C CA . ARG A 1 105 ? 9.604 11.811 -7.113 1.00 85.88 105 ARG A CA 1
ATOM 839 C C . ARG A 1 105 ? 9.825 11.981 -5.610 1.00 85.88 105 ARG A C 1
ATOM 841 O O . ARG A 1 105 ? 10.943 11.855 -5.134 1.00 85.88 105 ARG A O 1
ATOM 848 N N . ASN A 1 106 ? 8.755 12.267 -4.873 1.00 81.12 106 ASN A N 1
ATOM 849 C CA . ASN A 1 106 ? 8.818 12.492 -3.422 1.00 81.12 106 ASN A CA 1
ATOM 850 C C . ASN A 1 106 ? 7.915 11.525 -2.646 1.00 81.12 106 ASN A C 1
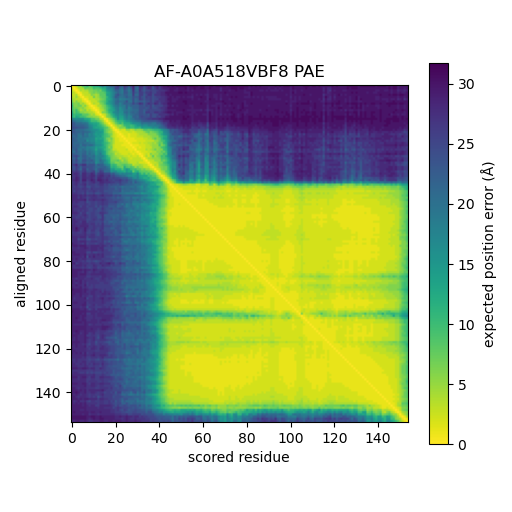ATOM 852 O O . ASN A 1 106 ? 8.016 11.424 -1.425 1.00 81.12 106 ASN A O 1
ATOM 856 N N . THR A 1 107 ? 7.047 10.793 -3.346 1.00 90.62 107 THR A N 1
ATOM 857 C CA . THR A 1 107 ? 6.012 9.978 -2.715 1.00 90.62 107 THR A CA 1
ATOM 858 C C . THR A 1 107 ? 6.589 8.715 -2.078 1.00 90.62 107 THR A C 1
ATOM 860 O O . THR A 1 107 ? 6.193 8.386 -0.968 1.00 90.62 107 THR A O 1
ATOM 863 N N . ILE A 1 108 ? 7.569 8.040 -2.698 1.00 93.25 108 ILE A N 1
ATOM 864 C CA . ILE A 1 108 ? 8.187 6.827 -2.119 1.00 93.25 108 ILE A CA 1
ATOM 865 C C . ILE A 1 108 ? 8.835 7.100 -0.756 1.00 93.25 108 ILE A C 1
ATOM 867 O O . ILE A 1 108 ? 8.635 6.316 0.168 1.00 93.25 108 ILE A O 1
ATOM 871 N N . ASN A 1 109 ? 9.592 8.192 -0.615 1.00 94.12 109 ASN A N 1
ATOM 872 C CA . ASN A 1 109 ? 10.276 8.502 0.645 1.00 94.12 109 ASN A CA 1
ATOM 873 C C . ASN A 1 109 ? 9.271 8.860 1.741 1.00 94.12 109 ASN A C 1
ATOM 875 O O . ASN A 1 109 ? 9.290 8.253 2.807 1.00 94.12 109 ASN A O 1
ATOM 879 N N . TRP A 1 110 ? 8.330 9.759 1.439 1.00 96.12 110 TRP A N 1
ATOM 880 C CA . TRP A 1 110 ? 7.274 10.146 2.375 1.00 96.12 110 TRP A CA 1
ATOM 881 C C . TRP A 1 110 ? 6.419 8.952 2.825 1.00 96.12 110 TRP A C 1
ATOM 883 O O . TRP A 1 110 ? 6.151 8.782 4.017 1.00 96.12 110 TRP A O 1
ATOM 893 N N . LEU A 1 111 ? 6.019 8.084 1.891 1.00 96.69 111 LEU A N 1
ATOM 894 C CA . LEU A 1 111 ? 5.283 6.868 2.229 1.00 96.69 111 LEU A CA 1
ATOM 895 C C . LEU A 1 111 ? 6.148 5.901 3.035 1.00 96.69 111 LEU A C 1
ATOM 897 O O . LEU A 1 111 ? 5.661 5.332 4.007 1.00 96.69 111 LEU A O 1
ATOM 901 N N . GLY A 1 112 ? 7.420 5.734 2.664 1.00 96.88 112 GLY A N 1
ATOM 902 C CA . GLY A 1 112 ? 8.387 4.902 3.374 1.00 96.88 112 GLY A CA 1
ATOM 903 C C . GLY A 1 112 ? 8.520 5.290 4.843 1.00 96.88 112 GLY A C 1
ATOM 904 O O . GLY A 1 112 ? 8.339 4.436 5.710 1.00 96.88 112 GLY A O 1
ATOM 905 N N . GLU A 1 113 ? 8.736 6.575 5.123 1.00 96.88 113 GLU A N 1
ATOM 906 C CA . GLU A 1 113 ? 8.760 7.134 6.481 1.00 96.88 113 GLU A CA 1
ATOM 907 C C . GLU A 1 113 ? 7.444 6.860 7.219 1.00 96.88 113 GLU A C 1
ATOM 909 O O . GLU A 1 113 ? 7.450 6.339 8.335 1.00 96.88 113 GLU A O 1
ATOM 914 N N . SER A 1 114 ? 6.311 7.107 6.554 1.00 97.06 114 SER A N 1
ATOM 915 C CA . SER A 1 114 ? 4.967 6.918 7.120 1.00 97.06 114 SER A CA 1
ATOM 916 C C . SER A 1 114 ? 4.667 5.469 7.522 1.00 97.06 114 SER A C 1
ATOM 918 O O . SER A 1 114 ? 3.832 5.220 8.395 1.00 97.06 114 SER A O 1
ATOM 920 N N . VAL A 1 115 ? 5.353 4.497 6.911 1.00 97.19 115 VAL A N 1
ATOM 921 C CA . VAL A 1 115 ? 5.211 3.069 7.227 1.00 97.19 115 VAL A CA 1
ATOM 922 C C . VAL A 1 115 ? 6.434 2.460 7.927 1.00 97.19 115 VAL A C 1
ATOM 924 O O . VAL A 1 115 ? 6.462 1.240 8.140 1.00 97.19 115 VAL A O 1
ATOM 927 N N . GLY A 1 116 ? 7.431 3.269 8.295 1.00 97.50 116 GLY A N 1
ATOM 928 C CA . GLY A 1 116 ? 8.647 2.835 8.992 1.00 97.50 116 GLY A CA 1
ATOM 929 C C . GLY A 1 116 ? 9.583 1.962 8.147 1.00 97.50 116 GLY A C 1
ATOM 930 O O . GLY A 1 116 ? 10.082 0.948 8.633 1.00 97.50 116 GLY A O 1
ATOM 931 N N . LEU A 1 117 ? 9.771 2.291 6.867 1.00 96.81 117 LEU A N 1
ATOM 932 C CA . LEU A 1 117 ? 10.768 1.673 5.987 1.00 96.81 117 LEU A CA 1
ATOM 933 C C . LEU A 1 117 ? 11.994 2.587 5.860 1.00 96.81 117 LEU A C 1
ATOM 935 O O . LEU A 1 117 ? 11.878 3.686 5.336 1.00 96.81 117 LEU A O 1
ATOM 939 N N . ASP A 1 118 ? 13.168 2.094 6.263 1.00 94.50 118 ASP A N 1
ATOM 940 C CA . ASP A 1 118 ? 14.452 2.811 6.126 1.00 94.50 118 ASP A CA 1
ATOM 941 C C . ASP A 1 118 ? 14.878 2.975 4.654 1.00 94.50 118 ASP A C 1
ATOM 943 O O . ASP A 1 118 ? 15.362 4.017 4.227 1.00 94.50 118 ASP A O 1
ATOM 947 N N . LYS A 1 119 ? 14.654 1.933 3.842 1.00 95.50 119 LYS A N 1
ATOM 948 C CA . LYS A 1 119 ? 14.986 1.907 2.408 1.00 95.50 119 LYS A CA 1
ATOM 949 C C . LYS A 1 119 ? 13.762 1.486 1.599 1.00 95.50 119 LYS A C 1
ATOM 951 O O . LYS A 1 119 ? 13.654 0.318 1.202 1.00 95.50 119 LYS A O 1
ATOM 956 N N . PRO A 1 120 ? 12.786 2.390 1.406 1.00 95.75 120 PRO A N 1
ATOM 957 C CA . PRO A 1 120 ? 11.589 2.072 0.648 1.00 95.75 120 PRO A CA 1
ATOM 958 C C . PRO A 1 120 ? 11.961 1.736 -0.801 1.00 95.75 120 PRO A C 1
ATOM 960 O O . PRO A 1 120 ? 12.811 2.364 -1.424 1.00 95.75 120 PRO A O 1
ATOM 963 N N . ASN A 1 121 ? 11.323 0.698 -1.337 1.00 96.38 121 ASN A N 1
ATOM 964 C CA . ASN A 1 121 ? 11.571 0.215 -2.692 1.00 96.38 121 ASN A CA 1
ATOM 965 C C . ASN A 1 121 ? 10.236 -0.216 -3.282 1.00 96.38 121 ASN A C 1
ATOM 967 O O . ASN A 1 121 ? 9.776 -1.319 -3.017 1.00 96.38 121 ASN A O 1
ATOM 971 N N . ALA A 1 122 ? 9.608 0.641 -4.077 1.00 96.56 122 ALA A N 1
ATOM 972 C CA . ALA A 1 122 ? 8.293 0.351 -4.635 1.00 96.56 122 ALA A CA 1
ATOM 973 C C . ALA A 1 122 ? 8.285 -0.810 -5.655 1.00 96.56 122 ALA A C 1
ATOM 975 O O . ALA A 1 122 ? 7.221 -1.373 -5.887 1.00 96.56 122 ALA A O 1
ATOM 976 N N . LYS A 1 123 ? 9.445 -1.241 -6.185 1.00 96.81 123 LYS A N 1
ATOM 977 C CA . LYS A 1 123 ? 9.560 -2.481 -6.981 1.00 96.81 123 LYS A CA 1
ATOM 978 C C . LYS A 1 123 ? 9.580 -3.754 -6.126 1.00 96.81 123 LYS A C 1
ATOM 980 O O . LYS A 1 123 ? 9.402 -4.850 -6.643 1.00 96.81 123 LYS A O 1
ATOM 985 N N . ASN A 1 124 ? 9.799 -3.635 -4.813 1.00 97.81 124 ASN A N 1
ATOM 986 C CA . ASN A 1 124 ? 9.535 -4.733 -3.891 1.00 97.81 124 ASN A CA 1
ATOM 987 C C . ASN A 1 124 ? 8.016 -4.767 -3.622 1.00 97.81 124 ASN A C 1
ATOM 989 O O . ASN A 1 124 ? 7.495 -3.820 -3.022 1.00 97.81 124 ASN A O 1
ATOM 993 N N . PRO A 1 125 ? 7.293 -5.833 -4.012 1.00 98.25 125 PRO A N 1
ATOM 994 C CA . PRO A 1 125 ? 5.836 -5.878 -3.895 1.00 98.25 125 PRO A CA 1
ATOM 995 C C . PRO A 1 125 ? 5.330 -5.740 -2.455 1.00 98.25 125 PRO A C 1
ATOM 997 O O . PRO A 1 125 ? 4.263 -5.170 -2.243 1.00 98.25 125 PRO A O 1
ATOM 1000 N N . TYR A 1 126 ? 6.102 -6.179 -1.457 1.00 98.62 126 TYR A N 1
ATOM 1001 C CA . TYR A 1 126 ? 5.746 -6.022 -0.045 1.00 98.62 126 TYR A CA 1
ATOM 1002 C C . TYR A 1 126 ? 5.845 -4.560 0.402 1.00 98.62 126 TYR A C 1
ATOM 1004 O O . TYR A 1 126 ? 4.950 -4.047 1.069 1.00 98.62 126 TYR A O 1
ATOM 1012 N N . HIS A 1 127 ? 6.902 -3.853 -0.008 1.00 98.31 127 HIS A N 1
ATOM 1013 C CA . HIS A 1 127 ? 7.031 -2.418 0.261 1.00 98.31 127 HIS A CA 1
ATOM 1014 C C . HIS A 1 127 ? 5.932 -1.636 -0.472 1.00 98.31 127 HIS A C 1
ATOM 1016 O O . HIS A 1 127 ? 5.317 -0.755 0.124 1.00 98.31 127 HIS A O 1
ATOM 1022 N N . SER A 1 128 ? 5.653 -1.993 -1.733 1.00 98.25 128 SER A N 1
ATOM 1023 C CA . SER A 1 128 ? 4.582 -1.404 -2.544 1.00 98.25 128 SER A CA 1
ATOM 1024 C C . SER A 1 128 ? 3.219 -1.552 -1.861 1.00 98.25 128 SER A C 1
ATOM 1026 O O . SER A 1 128 ? 2.553 -0.554 -1.607 1.00 98.25 128 SER A O 1
ATOM 1028 N N . ALA A 1 129 ? 2.851 -2.772 -1.455 1.00 98.56 129 ALA A N 1
ATOM 1029 C CA . ALA A 1 129 ? 1.593 -3.052 -0.765 1.00 98.56 129 ALA A CA 1
ATOM 1030 C C . ALA A 1 129 ? 1.473 -2.324 0.581 1.00 98.56 129 ALA A C 1
ATOM 1032 O O . ALA A 1 129 ? 0.420 -1.763 0.886 1.00 98.56 129 ALA A O 1
ATOM 1033 N N . LYS A 1 13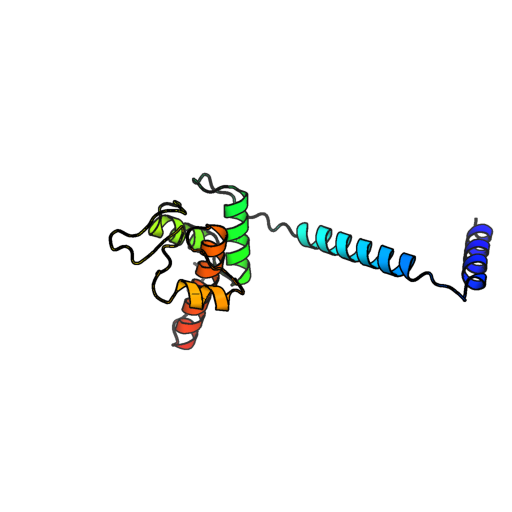0 ? 2.548 -2.291 1.380 1.00 98.69 130 LYS A N 1
ATOM 1034 C CA . LYS A 1 130 ? 2.570 -1.597 2.677 1.00 98.69 130 LYS A CA 1
ATOM 1035 C C . LYS A 1 130 ? 2.331 -0.095 2.516 1.00 98.69 130 LYS A C 1
ATOM 1037 O O . LYS A 1 130 ? 1.485 0.470 3.205 1.00 98.69 130 LYS A O 1
ATOM 1042 N N . MET A 1 131 ? 3.060 0.535 1.593 1.00 98.50 131 MET A N 1
ATOM 1043 C CA . MET A 1 131 ? 2.932 1.963 1.292 1.00 98.50 131 MET A CA 1
ATOM 1044 C C . MET A 1 131 ? 1.558 2.297 0.700 1.00 98.50 131 MET A C 1
ATOM 1046 O O . MET A 1 131 ? 0.924 3.251 1.143 1.00 98.50 131 MET A O 1
ATOM 1050 N N . ALA A 1 132 ? 1.069 1.497 -0.251 1.00 98.31 132 ALA A N 1
ATOM 1051 C CA . ALA A 1 132 ? -0.229 1.712 -0.881 1.00 98.31 132 ALA A CA 1
ATOM 1052 C C . ALA A 1 132 ? -1.388 1.584 0.114 1.00 98.31 132 ALA A C 1
ATOM 1054 O O . ALA A 1 132 ? -2.255 2.448 0.141 1.00 98.31 132 ALA A O 1
ATOM 1055 N N . SER A 1 133 ? -1.377 0.566 0.980 1.00 98.56 133 SER A N 1
ATOM 1056 C CA . SER A 1 133 ? -2.438 0.372 1.982 1.00 98.56 133 SER A CA 1
ATOM 1057 C C . SER A 1 133 ? -2.513 1.550 2.956 1.00 98.56 133 SER A C 1
ATOM 1059 O O . SER A 1 133 ? -3.597 2.054 3.246 1.00 98.56 133 SER A O 1
ATOM 1061 N N . TRP A 1 134 ? -1.355 2.049 3.405 1.00 98.50 134 TRP A N 1
ATOM 1062 C CA . TRP A 1 134 ? -1.301 3.263 4.218 1.00 98.50 134 TRP A CA 1
ATOM 1063 C C . TRP A 1 134 ? -1.836 4.477 3.453 1.00 98.50 134 TRP A C 1
ATOM 1065 O O . TRP A 1 134 ? -2.610 5.254 4.007 1.00 98.50 134 TRP A O 1
ATOM 1075 N N . TYR A 1 135 ? -1.464 4.634 2.180 1.00 98.06 135 TYR A N 1
ATOM 1076 C CA . TYR A 1 135 ? -1.870 5.787 1.379 1.00 98.06 135 TYR A CA 1
ATOM 1077 C C . TYR A 1 135 ? -3.372 5.802 1.081 1.00 98.06 135 TYR A C 1
ATOM 1079 O O . TYR A 1 135 ? -4.013 6.841 1.221 1.00 98.06 135 TYR A O 1
ATOM 1087 N N . VAL A 1 136 ? -3.958 4.650 0.750 1.00 97.75 136 VAL A N 1
ATOM 1088 C CA . VAL A 1 136 ? -5.410 4.504 0.576 1.00 97.75 136 VAL A CA 1
ATOM 1089 C C . VAL A 1 136 ? -6.136 4.863 1.872 1.00 97.75 136 VAL A C 1
ATOM 1091 O O . VAL A 1 136 ? -7.112 5.609 1.833 1.00 97.75 136 VAL A O 1
ATOM 1094 N N . ASN A 1 137 ? -5.633 4.420 3.028 1.00 97.50 137 ASN A N 1
ATOM 1095 C CA . ASN A 1 137 ? -6.189 4.826 4.316 1.00 97.50 137 ASN A CA 1
ATOM 1096 C C . ASN A 1 137 ? -6.056 6.335 4.561 1.00 97.50 137 ASN A C 1
ATOM 1098 O O . ASN A 1 137 ? -7.017 6.976 4.963 1.00 97.50 137 ASN A O 1
ATOM 1102 N N . TYR A 1 138 ? -4.890 6.920 4.284 1.00 96.88 138 TYR A N 1
ATOM 1103 C CA . TYR A 1 138 ? -4.675 8.363 4.393 1.00 96.88 138 TYR A CA 1
ATOM 1104 C C . TYR A 1 138 ? -5.690 9.155 3.553 1.00 96.88 138 TYR A C 1
ATOM 1106 O O . TYR A 1 138 ? -6.265 10.127 4.041 1.00 96.88 138 TYR A O 1
ATOM 1114 N N . LEU A 1 139 ? -5.957 8.719 2.317 1.00 95.88 139 LEU A N 1
ATOM 1115 C CA . LEU A 1 139 ? -6.968 9.335 1.456 1.00 95.88 139 LEU A CA 1
ATOM 1116 C C . LEU A 1 139 ? -8.385 9.129 2.004 1.00 95.88 139 LEU A C 1
ATOM 1118 O O . LEU A 1 139 ? -9.147 10.093 2.053 1.00 95.88 139 LEU A O 1
ATOM 1122 N N . LYS A 1 140 ? -8.723 7.915 2.462 1.00 94.69 140 LYS A N 1
ATOM 1123 C CA . LYS A 1 140 ? -10.005 7.617 3.122 1.00 94.69 140 LYS A CA 1
ATOM 1124 C C . LYS A 1 140 ? -10.257 8.592 4.274 1.00 94.69 140 LYS A C 1
ATOM 1126 O O . LYS A 1 140 ? -11.261 9.296 4.266 1.00 94.69 140 LYS A O 1
ATOM 1131 N N . GLU A 1 141 ? -9.323 8.688 5.216 1.00 95.31 141 GLU A N 1
ATOM 1132 C CA . GLU A 1 141 ? -9.441 9.571 6.381 1.00 95.31 141 GLU A CA 1
ATOM 1133 C C . GLU A 1 141 ? -9.506 11.049 5.982 1.00 95.31 141 GLU A C 1
ATOM 1135 O O . GLU A 1 141 ? -10.316 11.804 6.520 1.00 95.31 141 GLU A O 1
ATOM 1140 N N . LYS A 1 142 ? -8.699 11.477 5.002 1.00 95.69 142 LYS A N 1
ATOM 1141 C CA . LYS A 1 142 ? -8.743 12.847 4.478 1.00 95.69 142 LYS A CA 1
ATOM 1142 C C . LYS A 1 142 ? -10.148 13.209 3.989 1.00 95.69 142 LYS A C 1
ATOM 1144 O O . LYS A 1 142 ? -10.683 14.233 4.403 1.00 95.69 142 LYS A O 1
ATOM 1149 N N . TYR A 1 143 ? -10.749 12.380 3.140 1.00 94.38 143 TYR A N 1
ATOM 1150 C CA . TYR A 1 143 ? -12.056 12.688 2.558 1.00 94.38 143 TYR A CA 1
ATOM 1151 C C . TYR A 1 143 ? -13.208 12.519 3.556 1.00 94.38 143 TYR A C 1
ATOM 1153 O O . TYR A 1 143 ? -14.149 13.309 3.524 1.00 94.38 143 TYR A O 1
ATOM 1161 N N . LEU A 1 144 ? -13.123 11.582 4.504 1.00 92.94 144 LEU A N 1
ATOM 1162 C CA . LEU A 1 144 ? -14.079 11.527 5.618 1.00 92.94 144 LEU A CA 1
ATOM 1163 C C . LEU A 1 144 ? -14.082 12.842 6.416 1.00 92.94 144 LEU A C 1
ATOM 1165 O O . LEU A 1 144 ? -15.146 13.383 6.716 1.00 92.94 144 LEU A O 1
ATOM 1169 N N . ASN A 1 145 ? -12.901 13.404 6.685 1.00 94.56 145 ASN A N 1
ATOM 1170 C CA . ASN A 1 145 ? -12.763 14.683 7.387 1.00 94.56 145 ASN A CA 1
ATOM 1171 C C . ASN A 1 145 ? -13.238 15.892 6.560 1.00 94.56 145 ASN A C 1
ATOM 1173 O O . ASN A 1 145 ? -13.659 16.895 7.133 1.00 94.56 145 ASN A O 1
ATOM 1177 N N . GLU A 1 146 ? -13.219 15.801 5.228 1.00 95.12 146 GLU A N 1
ATOM 1178 C CA . GLU A 1 146 ? -13.809 16.802 4.323 1.00 95.12 146 GLU A CA 1
ATOM 1179 C C . GLU A 1 146 ? -15.346 16.683 4.209 1.00 95.12 146 GLU A C 1
ATOM 1181 O O . GLU A 1 146 ? -15.981 17.485 3.524 1.00 95.12 146 GLU A O 1
ATOM 1186 N N . GLY A 1 147 ? -15.968 15.717 4.896 1.00 91.56 147 GLY A N 1
ATOM 1187 C CA . GLY A 1 147 ? -17.423 15.540 4.948 1.00 91.56 147 GLY A CA 1
ATOM 1188 C C . GLY A 1 147 ? -17.986 14.563 3.914 1.00 91.56 147 GLY A C 1
ATOM 1189 O O . GLY A 1 147 ? -19.209 14.438 3.795 1.00 91.56 147 GLY A O 1
ATOM 1190 N N . TYR A 1 148 ? -17.128 13.843 3.183 1.00 88.75 148 TYR A N 1
ATOM 1191 C CA . TYR A 1 148 ? -17.573 12.731 2.348 1.00 88.75 148 TYR A CA 1
ATOM 1192 C C . TYR A 1 148 ? -18.035 11.577 3.239 1.00 88.75 148 TYR A C 1
ATOM 1194 O O . TYR A 1 148 ? -17.454 11.286 4.283 1.00 88.75 148 TYR A O 1
ATOM 1202 N N . LYS A 1 149 ? -19.118 10.913 2.839 1.00 83.56 149 LYS A N 1
ATOM 1203 C CA . LYS A 1 149 ? -19.669 9.789 3.599 1.00 83.56 149 LYS A CA 1
ATOM 1204 C C . LYS A 1 149 ? -18.915 8.511 3.247 1.00 83.56 149 LYS A C 1
ATOM 1206 O O . LYS A 1 149 ? -18.576 8.305 2.084 1.00 83.56 149 LYS A O 1
ATOM 1211 N N . LYS A 1 150 ? -18.719 7.633 4.239 1.00 78.56 150 LYS A N 1
ATOM 1212 C CA . LYS A 1 150 ? -18.329 6.238 3.987 1.00 78.56 150 LYS A CA 1
ATOM 1213 C C . LYS A 1 150 ? -19.364 5.626 3.038 1.00 78.56 150 LYS A C 1
ATOM 1215 O O . LYS A 1 150 ? -20.558 5.915 3.169 1.00 78.56 150 LYS A O 1
ATOM 1220 N N . GLU A 1 151 ? -18.914 4.810 2.093 1.00 64.44 151 GLU A N 1
ATOM 1221 C CA . GLU A 1 151 ? -19.820 4.000 1.283 1.00 64.44 151 GLU A CA 1
ATOM 1222 C C . GLU A 1 151 ? -20.724 3.208 2.233 1.00 64.44 151 GLU A C 1
ATOM 1224 O O . GLU A 1 151 ? -20.251 2.564 3.175 1.00 64.44 151 GLU A O 1
ATOM 1229 N N . ALA A 1 152 ? -22.039 3.332 2.048 1.00 50.81 152 ALA A N 1
ATOM 1230 C CA . ALA A 1 152 ? -22.971 2.475 2.756 1.00 50.81 152 ALA A CA 1
ATOM 1231 C C . ALA A 1 152 ? -22.670 1.034 2.333 1.00 50.81 152 ALA A C 1
ATOM 1233 O O . ALA A 1 152 ? -22.472 0.778 1.145 1.00 50.81 152 ALA A O 1
ATOM 1234 N N . ALA A 1 153 ? -22.607 0.112 3.293 1.00 48.72 153 ALA A N 1
ATOM 1235 C CA . ALA A 1 153 ? -22.566 -1.305 2.967 1.00 48.72 153 ALA A CA 1
ATOM 1236 C C . ALA A 1 153 ? -23.817 -1.621 2.129 1.00 48.72 153 ALA A C 1
ATOM 1238 O O . ALA A 1 153 ? -24.934 -1.434 2.617 1.00 48.72 153 ALA A O 1
ATOM 1239 N N . TYR A 1 154 ? -23.607 -1.977 0.859 1.00 36.75 154 TYR A N 1
ATOM 1240 C CA . TYR A 1 154 ? -24.656 -2.445 -0.045 1.00 36.75 154 TYR A CA 1
ATOM 1241 C C . TYR A 1 154 ? -25.157 -3.825 0.377 1.00 36.75 154 TYR A C 1
ATOM 1243 O O . TYR A 1 154 ? -24.321 -4.638 0.838 1.00 36.75 154 TYR A O 1
#

pLDDT: mean 83.35, std 19.6, range [36.75, 98.69]

Foldseek 3Di:
DVVVVVVVVVVVVVPVPPPDVVVVVVVVVVVVVVVVVVVVPPPPPDDDDPAPDDPVLLVLLVVLCVVQVHDSVVLVVQLCVQPVQQQADADPVRQFGGSNGQGDDCLQVVLCVVQVHPDQDSSPSSSVSNSVSVVVSVVVVVVVVVVDDDPDDD

Solvent-accessible surface area (backbone atoms only — not comparable to full-atom values): 8819 Å² total; per-residue (Å²): 117,72,68,62,58,54,54,54,56,54,59,57,64,76,51,79,83,64,83,52,65,64,60,53,54,50,49,51,52,47,50,49,50,48,49,51,50,55,64,66,64,68,63,73,85,72,87,83,74,101,56,89,59,55,71,68,57,51,52,48,45,36,55,41,17,57,77,58,81,42,59,47,66,56,55,51,52,47,21,41,72,56,35,70,53,34,29,74,46,62,42,97,86,65,52,22,27,6,19,55,40,47,41,61,83,63,49,46,61,56,36,15,58,75,68,73,38,93,77,61,41,40,54,42,49,68,49,17,43,50,36,46,39,52,49,54,40,52,52,51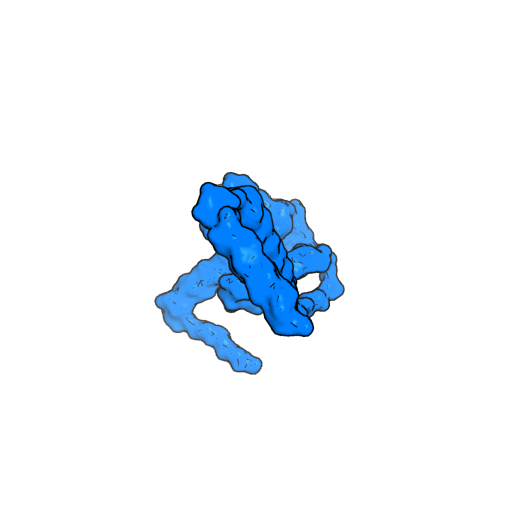,54,52,41,45,75,72,67,48,76,77,82,73,88,126

Mean predicted aligned error: 12.95 Å

Secondary structure (DSSP, 8-state):
-HHHHHHHHHHHHTTTT---HHHHHHHHHHHHHHHHHHHHH----PPP-SSSS-HHHHHHHHHHHHTTT--HHHHHHHHHHHHTT-TT-B-TTSSEETTTTEETTTHHHHHHHHTT-SS--TTSHHHHHHHHHHHHHHHHHHHHHTTPPPPP--

Organism: Brevibacillus laterosporus (NCBI:txid1465)

Radius of gyration: 24.39 Å; Cα contacts (8 Å, |Δi|>4): 143; chains: 1; bounding box: 43×56×70 Å

Nearest PDB structures (foldseek):
  6gi3-assembly1_B  TM=8.061E-01  e=2.213E-04  Escherichia coli
  6gi4-assembly1_B  TM=8.044E-01  e=2.078E-04  Escherichia coli
  4hjv-assembly2_B  TM=8.173E-01  e=4.685E-04  Escherichia coli K-12
  4cfp-assembly1_A  TM=8.006E-01  e=8.223E-04  Escherichia coli
  3bkv-assembly1_A  TM=7.838E-01  e=2.534E-03  Phikzvirus phiKZ